Protein AF-A0A427AGZ8-F1 (afdb_monomer_lite)

Structure (mmCIF, N/CA/C/O backbone):
data_AF-A0A427AGZ8-F1
#
_entry.id   AF-A0A427AGZ8-F1
#
loop_
_atom_site.group_PDB
_atom_site.id
_atom_site.type_symbol
_atom_site.label_atom_id
_atom_site.label_alt_id
_atom_site.label_comp_id
_atom_site.label_asym_id
_atom_site.label_entity_id
_atom_site.label_seq_id
_atom_site.pdbx_PDB_ins_code
_atom_site.Cartn_x
_atom_site.Cartn_y
_atom_site.Cartn_z
_atom_site.occupancy
_atom_site.B_iso_or_equiv
_atom_site.auth_seq_id
_atom_site.auth_comp_id
_atom_site.auth_asym_id
_atom_site.auth_atom_id
_atom_site.pdbx_PDB_model_num
ATOM 1 N N . MET A 1 1 ? 54.494 34.871 -51.199 1.00 39.38 1 MET A N 1
ATOM 2 C CA . MET A 1 1 ? 54.297 33.948 -50.052 1.00 39.38 1 MET A CA 1
ATOM 3 C C . MET A 1 1 ? 52.879 34.205 -49.553 1.00 39.38 1 MET A C 1
ATOM 5 O O . MET A 1 1 ? 52.560 35.365 -49.393 1.00 39.38 1 MET A O 1
ATOM 9 N N . ALA A 1 2 ? 51.932 33.283 -49.419 1.00 45.09 2 ALA A N 1
ATOM 10 C CA . ALA A 1 2 ? 51.982 31.883 -49.032 1.00 45.09 2 ALA A CA 1
ATOM 11 C C . ALA A 1 2 ? 50.863 31.075 -49.734 1.00 45.09 2 ALA A C 1
ATOM 13 O O . ALA A 1 2 ? 50.070 31.592 -50.513 1.00 45.09 2 ALA A O 1
ATOM 14 N N . THR A 1 3 ? 50.891 29.773 -49.499 1.00 40.59 3 THR A N 1
ATOM 15 C CA . THR A 1 3 ? 50.462 28.662 -50.348 1.00 40.59 3 THR A CA 1
ATOM 16 C C . THR A 1 3 ? 48.974 28.293 -50.275 1.00 40.59 3 THR A C 1
ATOM 18 O O . THR A 1 3 ? 48.393 28.127 -49.207 1.00 40.59 3 THR A O 1
ATOM 21 N N . ARG A 1 4 ? 48.385 28.038 -51.452 1.00 41.75 4 ARG A N 1
ATOM 22 C CA . ARG A 1 4 ? 47.093 27.361 -51.656 1.00 41.75 4 ARG A CA 1
ATOM 23 C C . ARG A 1 4 ? 47.210 25.887 -51.238 1.00 41.75 4 ARG A C 1
ATOM 25 O O . ARG A 1 4 ? 47.878 25.114 -51.922 1.00 41.75 4 ARG A O 1
ATOM 32 N N . ARG A 1 5 ? 46.553 25.473 -50.149 1.00 42.72 5 ARG A N 1
ATOM 33 C CA . ARG A 1 5 ? 46.420 24.050 -49.778 1.00 42.72 5 ARG A CA 1
ATOM 34 C C . ARG A 1 5 ? 45.249 23.414 -50.543 1.00 42.72 5 ARG A C 1
ATOM 36 O O . ARG A 1 5 ? 44.101 23.796 -50.350 1.00 42.72 5 ARG A O 1
ATOM 43 N N . LYS A 1 6 ? 45.552 22.460 -51.431 1.00 40.06 6 LYS A N 1
ATOM 44 C CA . LYS A 1 6 ? 44.585 21.518 -52.028 1.00 40.06 6 LYS A CA 1
ATOM 45 C C . LYS A 1 6 ? 44.242 20.423 -51.003 1.00 40.06 6 LYS A C 1
ATOM 47 O O . LYS A 1 6 ? 45.172 19.933 -50.361 1.00 40.06 6 LYS A O 1
ATOM 52 N N . PRO A 1 7 ? 42.984 19.969 -50.888 1.00 36.62 7 PRO A N 1
ATOM 53 C CA . PRO A 1 7 ? 42.682 18.711 -50.218 1.00 36.62 7 PRO A CA 1
ATOM 54 C C . PRO A 1 7 ? 43.040 17.543 -51.151 1.00 36.62 7 PRO A C 1
ATOM 56 O O . PRO A 1 7 ? 42.540 17.451 -52.271 1.00 36.62 7 PRO A O 1
ATOM 59 N N . SER A 1 8 ? 43.953 16.680 -50.701 1.00 34.25 8 SER A N 1
ATOM 60 C CA . SER A 1 8 ? 44.271 15.410 -51.356 1.00 34.25 8 SER A CA 1
ATOM 61 C C . SER A 1 8 ? 43.300 14.348 -50.862 1.00 34.25 8 SER A C 1
ATOM 63 O O . SER A 1 8 ? 43.253 14.049 -49.671 1.00 34.25 8 SER A O 1
ATOM 65 N N . SER A 1 9 ? 42.570 13.761 -51.799 1.00 37.03 9 SER A N 1
ATOM 66 C CA . SER A 1 9 ? 41.888 12.484 -51.661 1.00 37.03 9 SER A CA 1
ATOM 67 C C . SER A 1 9 ? 42.889 11.368 -51.342 1.00 37.03 9 SER A C 1
ATOM 69 O O . SER A 1 9 ? 43.928 11.263 -51.994 1.00 37.03 9 SER A O 1
ATOM 71 N N . LYS A 1 10 ? 42.552 10.507 -50.377 1.00 32.81 10 LYS A N 1
ATOM 72 C CA . LYS A 1 10 ? 42.891 9.080 -50.417 1.00 32.81 10 LYS A CA 1
ATOM 73 C C . LYS A 1 10 ? 41.701 8.265 -49.886 1.00 32.81 10 LYS A C 1
ATOM 75 O O . LYS A 1 10 ? 41.178 8.626 -48.832 1.00 32.81 10 LYS A O 1
ATOM 80 N N . PRO A 1 11 ? 41.254 7.222 -50.608 1.00 35.66 11 PRO A N 1
ATOM 81 C CA . PRO A 1 11 ? 40.177 6.336 -50.182 1.00 35.66 11 PRO A CA 1
ATOM 82 C C . PRO A 1 11 ? 40.732 5.306 -49.197 1.00 35.66 11 PRO A C 1
ATOM 84 O O . PRO A 1 11 ? 41.764 4.699 -49.470 1.00 35.66 11 PRO A O 1
ATOM 87 N N . SER A 1 12 ? 40.052 5.104 -48.072 1.00 34.09 12 SER A N 1
ATOM 88 C CA . SER A 1 12 ? 40.286 3.939 -47.221 1.00 34.09 12 SER A CA 1
ATOM 89 C C . SER A 1 12 ? 39.112 2.993 -47.429 1.00 34.09 12 SER A C 1
ATOM 91 O O . SER A 1 12 ? 37.972 3.345 -47.127 1.00 34.09 12 SER A O 1
ATOM 93 N N . GLU A 1 13 ? 39.414 1.844 -48.027 1.00 32.34 13 GLU A N 1
ATOM 94 C CA . GLU A 1 13 ? 38.529 0.700 -48.227 1.00 32.34 13 GLU A CA 1
ATOM 95 C C . GLU A 1 13 ? 37.712 0.379 -46.972 1.00 32.34 13 GLU A C 1
ATOM 97 O O . GLU A 1 13 ? 38.258 0.185 -45.886 1.00 32.34 13 GLU A O 1
ATOM 102 N N . ILE A 1 14 ? 36.398 0.286 -47.156 1.00 40.50 14 ILE A N 1
ATOM 103 C CA . ILE A 1 14 ? 35.475 -0.381 -46.242 1.00 40.50 14 ILE A CA 1
ATOM 104 C C . ILE A 1 14 ? 35.189 -1.742 -46.891 1.00 40.50 14 ILE A C 1
ATOM 106 O O . ILE A 1 14 ? 34.595 -1.760 -47.971 1.00 40.50 14 ILE A O 1
ATOM 110 N N . PRO A 1 15 ? 35.616 -2.875 -46.306 1.00 36.81 15 PRO A N 1
ATOM 111 C CA . PRO A 1 15 ? 35.195 -4.187 -46.781 1.00 36.81 15 PRO A CA 1
ATOM 112 C C . PRO A 1 15 ? 33.685 -4.409 -46.563 1.00 36.81 15 PRO A C 1
ATOM 114 O O . PRO A 1 15 ? 33.128 -3.901 -45.585 1.00 36.81 15 PRO A O 1
ATOM 117 N N . PRO A 1 16 ? 33.015 -5.137 -47.472 1.00 39.47 16 PRO A N 1
ATOM 118 C CA . PRO A 1 16 ? 31.563 -5.178 -47.579 1.00 39.47 16 PRO A CA 1
ATOM 119 C C . PRO A 1 16 ? 30.915 -6.127 -46.562 1.00 39.47 16 PRO A C 1
ATOM 121 O O . PRO A 1 16 ? 31.479 -7.146 -46.182 1.00 39.47 16 PRO A O 1
ATOM 124 N N . GLU A 1 17 ? 29.700 -5.754 -46.164 1.00 38.81 17 GLU A N 1
ATOM 125 C CA . GLU A 1 17 ? 28.534 -6.628 -46.004 1.00 38.81 17 GLU A CA 1
ATOM 126 C C . GLU A 1 17 ? 28.766 -8.051 -45.454 1.00 38.81 17 GLU A C 1
ATOM 128 O O . GLU A 1 17 ? 29.052 -8.993 -46.186 1.00 38.81 17 GLU A O 1
ATOM 133 N N . VAL A 1 18 ? 28.449 -8.236 -44.169 1.00 34.00 18 VAL A N 1
ATOM 134 C CA . VAL A 1 18 ? 27.805 -9.473 -43.713 1.00 34.00 18 VAL A CA 1
ATOM 135 C C . VAL A 1 18 ? 26.468 -9.084 -43.097 1.00 34.00 18 VAL A C 1
ATOM 137 O O . VAL A 1 18 ? 26.340 -8.798 -41.907 1.00 34.00 18 VAL A O 1
ATOM 140 N N . ARG A 1 19 ? 25.452 -9.030 -43.961 1.00 45.78 19 ARG A N 1
ATOM 141 C CA . ARG A 1 19 ? 24.053 -9.163 -43.571 1.00 45.78 19 ARG A CA 1
ATOM 142 C C . ARG A 1 19 ? 23.867 -10.595 -43.063 1.00 45.78 19 ARG A C 1
ATOM 144 O O . ARG A 1 19 ? 23.616 -11.500 -43.848 1.00 45.78 19 ARG A O 1
ATOM 151 N N . SER A 1 20 ? 24.002 -10.797 -41.757 1.00 33.81 20 SER A N 1
ATOM 152 C CA . SER A 1 20 ? 23.481 -11.994 -41.094 1.00 33.81 20 SER A CA 1
ATOM 153 C C . SER A 1 20 ? 22.061 -11.701 -40.620 1.00 33.81 20 SER A C 1
ATOM 155 O O . SER A 1 20 ? 21.843 -11.143 -39.547 1.00 33.81 20 SER A O 1
ATOM 157 N N . GLU A 1 21 ? 21.084 -12.061 -41.452 1.00 49.09 21 GLU A N 1
ATOM 158 C CA . GLU A 1 21 ? 19.788 -12.511 -40.948 1.00 49.09 21 GLU A CA 1
ATOM 159 C C . GLU A 1 21 ? 20.028 -13.856 -40.254 1.00 49.09 21 GLU A C 1
ATOM 161 O O . GLU A 1 21 ? 20.179 -14.869 -40.922 1.00 49.09 21 GLU A O 1
ATOM 166 N N . GLU A 1 22 ? 20.094 -13.878 -38.922 1.00 33.41 22 GLU A N 1
ATOM 167 C CA . GLU A 1 22 ? 20.026 -15.130 -38.165 1.00 33.41 22 GLU A CA 1
ATOM 168 C C . GLU A 1 22 ? 19.315 -14.886 -36.824 1.00 33.41 22 GLU A C 1
ATOM 170 O O . GLU A 1 22 ? 19.782 -14.150 -35.957 1.00 33.41 22 GLU A O 1
ATOM 175 N N . ALA A 1 23 ? 18.140 -15.509 -36.724 1.00 33.25 23 ALA A N 1
ATOM 176 C CA . ALA A 1 23 ? 17.435 -15.957 -35.528 1.00 33.25 23 ALA A CA 1
ATOM 177 C C . ALA A 1 23 ? 17.270 -14.987 -34.337 1.00 33.25 23 ALA A C 1
ATOM 179 O O . ALA A 1 23 ? 18.129 -14.827 -33.474 1.00 33.25 23 ALA A O 1
ATOM 180 N N . LYS A 1 24 ? 16.034 -14.496 -34.186 1.00 42.53 24 LYS A N 1
ATOM 181 C CA . LYS A 1 24 ? 15.444 -14.094 -32.899 1.00 42.53 24 LYS A CA 1
ATOM 182 C C . LYS A 1 24 ? 15.682 -15.196 -31.848 1.00 42.53 24 LYS A C 1
ATOM 184 O O . LYS A 1 24 ? 15.101 -16.273 -32.003 1.00 42.53 24 LYS A O 1
ATOM 189 N N . PRO A 1 25 ? 16.430 -14.954 -30.755 1.00 41.56 25 PRO A N 1
ATOM 190 C CA . PRO A 1 25 ? 16.416 -15.868 -29.629 1.00 41.56 25 PRO A CA 1
ATOM 191 C C . PRO A 1 25 ? 15.075 -15.725 -28.888 1.00 41.56 25 PRO A C 1
ATOM 193 O O . PRO A 1 25 ? 14.525 -14.619 -28.797 1.00 41.56 25 PRO A O 1
ATOM 196 N N . PRO A 1 26 ? 14.516 -16.832 -28.377 1.00 41.22 26 PRO A N 1
ATOM 197 C CA . PRO A 1 26 ? 13.289 -16.824 -27.599 1.00 41.22 26 PRO A CA 1
ATOM 198 C C . PRO A 1 26 ? 13.524 -16.071 -26.287 1.00 41.22 26 PRO A C 1
ATOM 200 O O . PRO A 1 26 ? 14.628 -16.097 -25.755 1.00 41.22 26 PRO A O 1
ATOM 203 N N . HIS A 1 27 ? 12.476 -15.397 -25.804 1.00 49.84 27 HIS A N 1
ATOM 204 C CA . HIS A 1 27 ? 12.296 -14.906 -24.433 1.00 49.84 27 HIS A CA 1
ATOM 205 C C . HIS A 1 27 ? 13.409 -15.322 -23.451 1.00 49.84 27 HIS A C 1
ATOM 207 O O . HIS A 1 27 ? 13.338 -16.395 -22.864 1.00 49.84 27 HIS A O 1
ATOM 213 N N . GLN A 1 28 ? 14.418 -14.470 -23.261 1.00 38.44 28 GLN A N 1
ATOM 214 C CA . GLN A 1 28 ? 15.383 -14.635 -22.178 1.00 38.44 28 GLN A CA 1
ATOM 215 C C . GLN A 1 28 ? 14.931 -13.773 -21.007 1.00 38.44 28 GLN A C 1
ATOM 217 O O . GLN A 1 28 ? 15.038 -12.547 -21.030 1.00 38.44 28 GLN A O 1
ATOM 222 N N . ASP A 1 29 ? 14.310 -14.471 -20.059 1.00 44.09 29 ASP A N 1
ATOM 223 C CA . ASP A 1 29 ? 14.260 -14.219 -18.625 1.00 44.09 29 ASP A CA 1
ATOM 224 C C . ASP A 1 29 ? 14.418 -12.755 -18.221 1.00 44.09 29 ASP A C 1
ATOM 226 O O . ASP A 1 29 ? 15.517 -12.209 -18.075 1.00 44.09 29 ASP A O 1
ATOM 230 N N . ALA A 1 30 ? 13.262 -12.128 -17.984 1.00 46.66 30 ALA A N 1
ATOM 231 C CA . ALA A 1 30 ? 13.191 -10.913 -17.194 1.00 46.66 30 ALA A CA 1
ATOM 232 C C . ALA A 1 30 ? 14.081 -11.089 -15.949 1.00 46.66 30 ALA A C 1
ATOM 234 O O . ALA A 1 30 ? 14.020 -12.154 -15.328 1.00 46.66 30 ALA A O 1
ATOM 235 N N . PRO A 1 31 ? 14.898 -10.087 -15.568 1.00 43.47 31 PRO A N 1
ATOM 236 C CA . PRO A 1 31 ? 15.697 -10.164 -14.357 1.00 43.47 31 PRO A CA 1
ATOM 237 C C . PRO A 1 31 ? 14.768 -10.548 -13.208 1.00 43.47 31 PRO A C 1
ATOM 239 O O . PRO A 1 31 ? 13.879 -9.773 -12.850 1.00 43.47 31 PRO A O 1
ATOM 242 N N . SER A 1 32 ? 14.925 -11.767 -12.686 1.00 49.00 32 SER A N 1
ATOM 243 C CA . SER A 1 32 ? 14.140 -12.229 -11.552 1.00 49.00 32 SER A CA 1
ATOM 244 C C . SER A 1 32 ? 14.537 -11.352 -10.379 1.00 49.00 32 SER A C 1
ATOM 246 O O . SER A 1 32 ? 15.584 -11.554 -9.763 1.00 49.00 32 SER A O 1
ATOM 248 N N . LEU A 1 33 ? 13.720 -10.339 -10.097 1.00 55.34 33 LEU A N 1
ATOM 249 C CA . LEU A 1 33 ? 13.784 -9.613 -8.840 1.00 55.34 33 LEU A CA 1
ATOM 250 C C . LEU A 1 33 ? 13.805 -10.664 -7.732 1.00 55.34 33 LEU A C 1
ATOM 252 O O . LEU A 1 33 ? 13.026 -11.621 -7.780 1.00 55.34 33 LEU A O 1
ATOM 256 N N . ALA A 1 34 ? 14.734 -10.523 -6.783 1.00 63.25 34 ALA A N 1
ATOM 257 C CA . ALA A 1 34 ? 14.796 -11.439 -5.656 1.00 63.25 34 ALA A CA 1
ATOM 258 C C . ALA A 1 34 ? 13.389 -11.509 -5.045 1.00 63.25 34 ALA A C 1
ATOM 260 O O . ALA A 1 34 ? 12.809 -10.450 -4.770 1.00 63.25 34 ALA A O 1
ATOM 261 N N . PRO A 1 35 ? 12.807 -12.714 -4.906 1.00 68.38 35 PRO A N 1
ATOM 262 C CA . PRO A 1 35 ? 11.438 -12.841 -4.452 1.00 68.38 35 PRO A CA 1
ATOM 263 C C . PRO A 1 35 ? 11.316 -12.117 -3.109 1.00 68.38 35 PRO A C 1
ATOM 265 O O . PRO A 1 35 ? 12.158 -12.319 -2.223 1.00 68.38 35 PRO A O 1
ATOM 268 N N . PRO A 1 36 ? 10.330 -11.218 -2.955 1.00 75.19 36 PRO A N 1
ATOM 269 C CA . PRO A 1 36 ? 10.168 -10.485 -1.714 1.00 75.19 36 PRO A CA 1
ATOM 270 C C . PRO A 1 36 ? 10.031 -11.490 -0.569 1.00 75.19 36 PRO A C 1
ATOM 272 O O . PRO A 1 36 ? 9.343 -12.504 -0.705 1.00 75.19 36 PRO A O 1
ATOM 275 N N . LYS A 1 37 ? 10.682 -11.219 0.570 1.00 84.25 37 LYS A N 1
ATOM 276 C CA . LYS A 1 37 ? 10.628 -12.063 1.780 1.00 84.25 37 LYS A CA 1
ATOM 277 C C . LYS A 1 37 ? 9.259 -11.953 2.471 1.00 84.25 37 LYS A C 1
ATOM 279 O O . LYS A 1 37 ? 9.176 -11.670 3.662 1.00 84.25 37 LYS A O 1
ATOM 284 N N . LEU A 1 38 ? 8.173 -12.157 1.723 1.00 83.81 38 LEU A N 1
ATOM 285 C CA . LEU A 1 38 ? 6.788 -12.035 2.180 1.00 83.81 38 LEU A CA 1
ATOM 286 C C . LEU A 1 38 ? 6.510 -12.957 3.366 1.00 83.81 38 LEU A C 1
ATOM 288 O O . LEU A 1 38 ? 5.825 -12.550 4.296 1.00 83.81 38 LEU A O 1
ATOM 292 N N . GLY A 1 39 ? 7.126 -14.144 3.380 1.00 86.00 39 GLY A N 1
ATOM 293 C CA . GLY A 1 39 ? 7.027 -15.091 4.491 1.00 86.00 39 GLY A CA 1
ATOM 294 C C . GLY A 1 39 ? 7.547 -14.560 5.831 1.00 86.00 39 GLY A C 1
ATOM 295 O O . GLY A 1 39 ? 7.121 -15.058 6.860 1.00 86.00 39 GLY A O 1
ATOM 296 N N . LEU A 1 40 ? 8.414 -13.540 5.841 1.00 89.38 40 LEU A N 1
ATOM 297 C CA . LEU A 1 40 ? 8.850 -12.853 7.064 1.00 89.38 40 LEU A CA 1
ATOM 298 C C . LEU A 1 40 ? 8.100 -11.532 7.268 1.00 89.38 40 LEU A C 1
ATOM 300 O O . LEU A 1 40 ? 7.697 -11.208 8.380 1.00 89.38 40 LEU A O 1
ATOM 304 N N . ILE A 1 41 ? 7.896 -10.770 6.192 1.00 89.75 41 ILE A N 1
ATOM 305 C CA . ILE A 1 41 ? 7.285 -9.437 6.263 1.00 89.75 41 ILE A CA 1
ATOM 306 C C . ILE A 1 41 ? 5.828 -9.529 6.725 1.00 89.75 41 ILE A C 1
ATOM 308 O O . ILE A 1 41 ? 5.421 -8.758 7.587 1.00 89.75 41 ILE A O 1
ATOM 312 N N . ILE A 1 42 ? 5.054 -10.477 6.188 1.00 91.25 42 ILE A N 1
ATOM 313 C CA . ILE A 1 42 ? 3.636 -10.644 6.525 1.00 91.25 42 ILE A CA 1
AT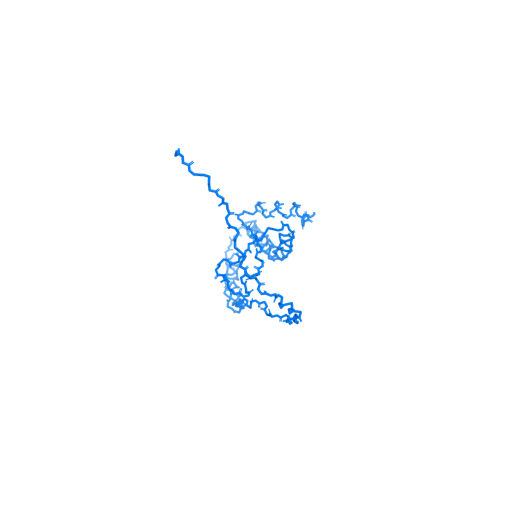OM 314 C C . ILE A 1 42 ? 3.438 -10.980 8.008 1.00 91.25 42 ILE A C 1
ATOM 316 O O . ILE A 1 42 ? 2.673 -10.260 8.645 1.00 91.25 42 ILE A O 1
ATOM 320 N N . PRO A 1 43 ? 4.090 -12.002 8.602 1.00 94.00 43 PRO A N 1
ATOM 321 C CA . PRO A 1 43 ? 3.867 -12.311 10.012 1.00 94.00 43 PRO A CA 1
ATOM 322 C C . PRO A 1 43 ? 4.381 -11.213 10.942 1.00 94.00 43 PRO A C 1
ATOM 324 O O . PRO A 1 43 ? 3.722 -10.924 11.934 1.00 94.00 43 PRO A O 1
ATOM 327 N N . VAL A 1 44 ? 5.506 -10.560 10.623 1.00 94.56 44 VAL A N 1
ATOM 328 C CA . VAL A 1 44 ? 6.010 -9.439 11.431 1.00 94.56 44 VAL A CA 1
ATOM 329 C C . VAL A 1 44 ? 5.034 -8.263 11.377 1.00 94.56 44 VAL A C 1
ATOM 331 O O . VAL A 1 44 ? 4.631 -7.759 12.422 1.00 94.56 44 VAL A O 1
ATOM 334 N N . ALA A 1 45 ? 4.592 -7.861 10.182 1.00 92.19 45 ALA A N 1
ATOM 335 C CA . ALA A 1 45 ? 3.592 -6.810 10.028 1.00 92.19 45 ALA A CA 1
ATOM 336 C C . ALA A 1 45 ? 2.285 -7.176 10.746 1.00 92.19 45 ALA A C 1
ATOM 338 O O . ALA A 1 45 ? 1.750 -6.361 11.492 1.00 92.19 45 ALA A O 1
ATOM 339 N N . ALA A 1 46 ? 1.803 -8.411 10.582 1.00 93.12 46 ALA A N 1
ATOM 340 C CA . ALA A 1 46 ? 0.611 -8.903 11.260 1.00 93.12 46 ALA A CA 1
ATOM 341 C C . ALA A 1 46 ? 0.767 -8.838 12.783 1.00 93.12 46 ALA A C 1
ATOM 343 O O . ALA A 1 46 ? -0.130 -8.332 13.444 1.00 93.12 46 ALA A O 1
ATOM 344 N N . ALA A 1 47 ? 1.901 -9.260 13.347 1.00 95.00 47 ALA A N 1
ATOM 345 C CA . ALA A 1 47 ? 2.148 -9.178 14.785 1.00 95.00 47 ALA A CA 1
ATOM 346 C C . ALA A 1 47 ? 2.051 -7.732 15.302 1.00 95.00 47 ALA A C 1
ATOM 348 O O . ALA A 1 47 ? 1.396 -7.486 16.315 1.00 95.00 47 ALA A O 1
ATOM 349 N N . PHE A 1 48 ? 2.628 -6.765 14.580 1.00 94.44 48 PHE A N 1
ATOM 350 C CA . PHE A 1 48 ? 2.523 -5.348 14.935 1.00 94.44 48 PHE A CA 1
ATOM 351 C C . PHE A 1 48 ? 1.094 -4.810 14.808 1.00 94.44 48 PHE A C 1
ATOM 353 O O . PHE A 1 48 ? 0.602 -4.177 15.742 1.00 94.44 48 PHE A O 1
ATOM 360 N N . PHE A 1 49 ? 0.409 -5.075 13.692 1.00 92.69 49 PHE A N 1
ATOM 361 C CA . PHE A 1 49 ? -0.949 -4.576 13.468 1.00 92.69 49 PHE A CA 1
ATOM 362 C C . PHE A 1 49 ? -1.967 -5.217 14.413 1.00 92.69 49 PHE A C 1
ATOM 364 O O . PHE A 1 49 ? -2.784 -4.504 14.989 1.00 92.69 49 PHE A O 1
ATOM 371 N N . LEU A 1 50 ? -1.910 -6.535 14.618 1.00 93.88 50 LEU A N 1
ATOM 372 C CA . LEU A 1 50 ? -2.797 -7.229 15.553 1.00 93.88 50 LEU A CA 1
ATOM 373 C C . LEU A 1 50 ? -2.565 -6.742 16.979 1.00 93.88 50 LEU A C 1
ATOM 375 O O . LEU A 1 50 ? -3.538 -6.485 17.679 1.00 93.88 50 LEU A O 1
ATOM 379 N N . SER A 1 51 ? -1.304 -6.571 17.392 1.00 94.31 51 SER A N 1
ATOM 380 C CA . SER A 1 51 ? -0.989 -6.007 18.705 1.00 94.31 51 SER A CA 1
ATOM 381 C C . SER A 1 51 ? -1.572 -4.597 18.837 1.00 94.31 51 SER A C 1
ATOM 383 O O . SER A 1 51 ? -2.363 -4.342 19.739 1.00 94.31 51 SER A O 1
ATOM 385 N N . PHE A 1 52 ? -1.307 -3.705 17.878 1.00 92.19 52 PHE A N 1
ATOM 386 C CA . PHE A 1 52 ? -1.856 -2.347 17.875 1.00 92.19 52 PHE A CA 1
ATOM 387 C C . PHE A 1 52 ? -3.388 -2.325 17.993 1.00 92.19 52 PHE A C 1
ATOM 389 O O . PHE A 1 52 ? -3.936 -1.661 18.875 1.00 92.19 52 PHE A O 1
ATOM 396 N N . PHE A 1 53 ? -4.090 -3.084 17.149 1.00 91.94 53 PHE A N 1
ATOM 397 C CA . PHE A 1 53 ? -5.548 -3.126 17.179 1.00 91.94 53 PHE A CA 1
ATOM 398 C C . PHE A 1 53 ? -6.086 -3.780 18.455 1.00 91.94 53 PHE A C 1
ATOM 400 O O . PHE A 1 53 ? -7.070 -3.298 19.009 1.00 91.94 53 PHE A O 1
ATOM 407 N N . TYR A 1 54 ? -5.426 -4.808 18.987 1.00 93.75 54 TYR A N 1
ATOM 408 C CA . TYR A 1 54 ? -5.807 -5.401 20.267 1.00 93.75 54 TYR A CA 1
ATOM 409 C C . TYR A 1 54 ? -5.755 -4.370 21.403 1.00 93.75 54 TYR A C 1
ATOM 411 O O . TYR A 1 54 ? -6.724 -4.223 22.148 1.00 93.75 54 TYR A O 1
ATOM 419 N N . LEU A 1 55 ? -4.675 -3.587 21.491 1.00 92.94 55 LEU A N 1
ATOM 420 C CA . LEU A 1 55 ? -4.550 -2.549 22.515 1.00 92.94 55 LEU A CA 1
ATOM 421 C C . LEU A 1 55 ? -5.642 -1.473 22.364 1.00 92.94 55 LEU A C 1
ATOM 423 O O . LEU A 1 55 ? -6.274 -1.104 23.352 1.00 92.94 55 LEU A O 1
ATOM 427 N N . VAL A 1 56 ? -5.896 -1.000 21.140 1.00 90.19 56 VAL A N 1
ATOM 428 C CA . VAL A 1 56 ? -6.859 0.083 20.851 1.00 90.19 56 VAL A CA 1
ATOM 429 C C . VAL A 1 56 ? -8.318 -0.332 21.084 1.00 90.19 56 VAL A C 1
ATOM 431 O O . VAL A 1 56 ? -9.132 0.471 21.552 1.00 90.19 56 VAL A O 1
ATOM 434 N N . PHE A 1 57 ? -8.673 -1.571 20.737 1.00 88.00 57 PHE A N 1
ATOM 435 C CA . PHE A 1 57 ? -10.062 -2.032 20.756 1.00 88.00 57 PHE A CA 1
ATOM 436 C C . PHE A 1 57 ? -10.445 -2.807 22.020 1.00 88.00 57 PHE A C 1
ATOM 438 O O . PHE A 1 57 ? -11.613 -2.754 22.406 1.00 88.00 57 PHE A O 1
ATOM 445 N N . VAL A 1 58 ? -9.496 -3.497 22.662 1.00 89.81 58 VAL A N 1
ATOM 446 C CA . VAL A 1 58 ? -9.770 -4.404 23.791 1.00 89.81 58 VAL A CA 1
ATOM 447 C C . VAL A 1 58 ? -9.217 -3.859 25.104 1.00 89.81 58 VAL A C 1
ATOM 449 O O . VAL A 1 58 ? -9.955 -3.773 26.081 1.00 89.81 58 VAL A O 1
ATOM 452 N N . THR A 1 59 ? -7.936 -3.486 25.141 1.00 92.88 59 THR A N 1
ATOM 453 C CA . THR A 1 59 ? -7.266 -3.136 26.406 1.00 92.88 59 THR A CA 1
ATOM 454 C C . THR A 1 59 ? -7.602 -1.725 26.878 1.00 92.88 59 THR A C 1
ATOM 456 O O . THR A 1 59 ? -7.880 -1.518 28.058 1.00 92.88 59 THR A O 1
ATOM 459 N N . TYR A 1 60 ? -7.564 -0.741 25.976 1.00 90.56 60 TYR A N 1
ATOM 460 C CA . TYR A 1 60 ? -7.775 0.657 26.338 1.00 90.56 60 TYR A CA 1
ATOM 461 C C . TYR A 1 60 ? -9.223 1.102 26.122 1.00 90.56 60 TYR A C 1
ATOM 463 O O . TYR A 1 60 ? -9.813 0.929 25.051 1.00 90.56 60 TYR A O 1
ATOM 471 N N . GLN A 1 61 ? -9.768 1.758 27.148 1.00 87.31 61 GLN A N 1
ATOM 472 C CA . GLN A 1 61 ? -11.057 2.450 27.114 1.00 87.31 61 GLN A CA 1
ATOM 473 C C . GLN A 1 61 ? -10.900 3.797 26.396 1.00 87.31 61 GLN A C 1
ATOM 475 O O . GLN A 1 61 ? -10.854 4.858 27.013 1.00 87.31 61 GLN A O 1
ATOM 480 N N . ILE A 1 62 ? -10.728 3.732 25.078 1.00 89.25 62 ILE A N 1
ATOM 481 C CA . ILE A 1 62 ? -10.654 4.899 24.195 1.00 89.25 62 ILE A CA 1
ATOM 482 C C . ILE A 1 62 ? -12.078 5.327 23.835 1.00 89.25 62 ILE A C 1
ATOM 484 O O . ILE A 1 62 ? -12.944 4.478 23.613 1.00 89.25 62 ILE A O 1
ATOM 488 N N . GLU A 1 63 ? -12.305 6.636 23.741 1.00 93.62 63 GLU A N 1
ATOM 489 C CA . GLU A 1 63 ? -13.576 7.207 23.296 1.00 93.62 63 GLU A CA 1
ATOM 490 C C . GLU A 1 63 ? -14.020 6.591 21.951 1.00 93.62 63 GLU A C 1
ATOM 492 O O . GLU A 1 63 ? -13.199 6.455 21.033 1.00 93.62 63 GLU A O 1
ATOM 497 N N . PRO A 1 64 ? -15.298 6.187 21.806 1.00 89.06 64 PRO A N 1
ATOM 498 C CA . PRO A 1 64 ? -15.761 5.454 20.628 1.00 89.06 64 PRO A CA 1
ATOM 499 C C . PRO A 1 64 ? -15.569 6.235 19.322 1.00 89.06 64 PRO A C 1
ATOM 501 O O . PRO A 1 64 ? -15.239 5.633 18.297 1.00 89.06 64 PRO A O 1
ATOM 504 N N . ASP A 1 65 ? -15.692 7.563 19.357 1.00 91.94 65 ASP A N 1
ATOM 505 C CA . ASP A 1 65 ? -15.483 8.419 18.187 1.00 91.94 65 ASP A CA 1
ATOM 506 C C . ASP A 1 65 ? -14.012 8.460 17.755 1.00 91.94 65 ASP A C 1
ATOM 508 O O . ASP A 1 65 ? -13.702 8.347 16.564 1.00 91.94 65 ASP A O 1
ATOM 512 N N . LEU A 1 66 ? -13.087 8.518 18.717 1.00 91.69 66 LEU A N 1
ATOM 513 C CA . LEU A 1 66 ? -11.650 8.463 18.450 1.00 91.69 66 LEU A CA 1
ATOM 514 C C . LEU A 1 66 ? -11.226 7.083 17.929 1.00 91.69 66 LEU A C 1
ATOM 516 O O . LEU A 1 66 ? -10.453 6.962 16.981 1.00 91.69 66 LEU A O 1
ATOM 520 N N . ARG A 1 67 ? -11.782 6.013 18.493 1.00 91.00 67 ARG A N 1
ATOM 521 C CA . ARG A 1 67 ? -11.565 4.650 17.998 1.00 91.00 67 ARG A CA 1
ATOM 522 C C . ARG A 1 67 ? -12.049 4.492 16.552 1.00 91.00 67 ARG A C 1
ATOM 524 O O . ARG A 1 67 ? -11.368 3.871 15.733 1.00 91.00 67 ARG A O 1
ATOM 531 N N . ARG A 1 68 ? -13.204 5.075 16.217 1.00 90.75 68 ARG A N 1
ATOM 532 C CA . ARG A 1 68 ? -13.752 5.066 14.856 1.00 90.75 68 ARG A CA 1
ATOM 533 C C . ARG A 1 68 ? -12.867 5.846 13.883 1.00 90.75 68 ARG A C 1
ATOM 535 O O . ARG A 1 68 ? -12.634 5.359 12.778 1.00 90.75 68 ARG A O 1
ATOM 542 N N . SER A 1 69 ? -12.344 7.010 14.269 1.00 94.75 69 SER A N 1
ATOM 543 C CA . SER A 1 69 ? -11.460 7.800 13.400 1.00 94.75 69 SER A CA 1
ATOM 544 C C . SER A 1 69 ? -10.124 7.096 13.132 1.00 94.75 69 SER A C 1
ATOM 546 O O . SER A 1 69 ? -9.678 7.065 11.984 1.00 94.75 69 SER A O 1
ATOM 548 N N . ILE A 1 70 ? -9.540 6.429 14.137 1.00 93.06 70 ILE A N 1
ATOM 549 C CA . ILE A 1 70 ? -8.354 5.571 13.968 1.00 93.06 70 ILE A CA 1
ATOM 550 C C . ILE A 1 70 ? -8.644 4.442 12.969 1.00 93.06 70 ILE A C 1
ATOM 552 O O . ILE A 1 70 ? -7.852 4.210 12.054 1.00 93.06 70 ILE A O 1
ATOM 556 N N . ALA A 1 71 ? -9.790 3.767 13.105 1.00 91.88 71 ALA A N 1
ATOM 557 C CA . ALA A 1 71 ? -10.185 2.681 12.210 1.00 91.88 71 ALA A CA 1
ATOM 558 C C . ALA A 1 71 ? -10.357 3.154 10.758 1.00 91.88 71 ALA A C 1
ATOM 560 O O . ALA A 1 71 ? -9.850 2.518 9.835 1.00 91.88 71 ALA A O 1
ATOM 561 N N . ILE A 1 72 ? -11.039 4.286 10.556 1.00 93.56 72 ILE A N 1
ATOM 562 C CA . ILE A 1 72 ? -11.256 4.871 9.227 1.00 93.56 72 ILE A CA 1
ATOM 563 C C . ILE A 1 72 ? -9.922 5.281 8.603 1.00 93.56 72 ILE A C 1
ATOM 565 O O . ILE A 1 72 ? -9.679 4.963 7.442 1.00 93.56 72 ILE A O 1
ATOM 569 N N . ASN A 1 73 ? -9.035 5.934 9.357 1.00 94.50 73 ASN A N 1
ATOM 570 C CA . ASN A 1 73 ? -7.721 6.329 8.853 1.00 94.50 73 ASN A CA 1
ATOM 571 C C . ASN A 1 73 ? -6.888 5.107 8.426 1.00 94.50 73 ASN A C 1
ATOM 573 O O . ASN A 1 73 ? -6.335 5.079 7.324 1.00 94.50 73 ASN A O 1
ATOM 577 N N . ALA A 1 74 ? -6.858 4.062 9.257 1.00 92.06 74 ALA A N 1
ATOM 578 C CA . ALA A 1 74 ? -6.167 2.821 8.925 1.00 92.06 74 ALA A CA 1
ATOM 579 C C . ALA A 1 74 ? -6.746 2.162 7.659 1.00 92.06 74 ALA A C 1
ATOM 581 O O . ALA A 1 74 ? -5.990 1.770 6.769 1.00 92.06 74 ALA A O 1
ATOM 582 N N . ALA A 1 75 ? -8.077 2.093 7.543 1.00 92.56 75 ALA A N 1
ATOM 583 C CA . ALA A 1 75 ? -8.755 1.527 6.378 1.00 92.56 75 ALA A CA 1
ATOM 584 C C . ALA A 1 75 ? -8.482 2.331 5.096 1.00 92.56 75 ALA A C 1
ATOM 586 O O . ALA A 1 75 ? -8.141 1.748 4.067 1.00 92.56 75 ALA A O 1
ATOM 587 N N . MET A 1 76 ? -8.568 3.662 5.164 1.00 92.75 76 MET A N 1
ATOM 588 C CA . MET A 1 76 ? -8.279 4.560 4.042 1.00 92.75 76 MET A CA 1
ATOM 589 C C . MET A 1 76 ? -6.821 4.442 3.591 1.00 92.75 76 MET A C 1
ATOM 591 O O . MET A 1 76 ? -6.556 4.303 2.398 1.00 92.75 76 MET A O 1
ATOM 595 N N . SER A 1 77 ? -5.878 4.429 4.536 1.00 90.50 77 SER A N 1
ATOM 596 C CA . SER A 1 77 ? -4.446 4.284 4.249 1.00 90.50 77 SER A CA 1
ATOM 597 C C . SER A 1 77 ? -4.129 2.938 3.594 1.00 90.50 77 SER A C 1
ATOM 599 O O . SER A 1 77 ? -3.395 2.882 2.607 1.00 90.50 77 SER A O 1
ATOM 601 N N . PHE A 1 78 ? -4.720 1.848 4.092 1.00 90.81 78 PHE A N 1
ATOM 602 C CA . PHE A 1 78 ? -4.556 0.526 3.492 1.00 90.81 78 PHE A CA 1
ATOM 603 C C . PHE A 1 78 ? -5.187 0.446 2.094 1.00 90.81 78 PHE A C 1
ATOM 605 O O . PHE A 1 78 ? -4.567 -0.071 1.165 1.00 90.81 78 PHE A O 1
ATOM 612 N N . GLY A 1 79 ? -6.385 1.011 1.915 1.00 92.06 79 GLY A N 1
ATOM 613 C CA . GLY A 1 79 ? -7.045 1.100 0.613 1.00 92.06 79 GLY A CA 1
ATOM 614 C C . GLY A 1 79 ? -6.207 1.869 -0.410 1.00 92.06 79 GLY A C 1
ATOM 615 O O . GLY A 1 79 ? -5.980 1.377 -1.516 1.00 92.06 79 GLY A O 1
ATOM 616 N N . ALA A 1 80 ? -5.670 3.028 -0.020 1.00 87.31 80 ALA A N 1
ATOM 617 C CA . ALA A 1 80 ? -4.782 3.830 -0.857 1.00 87.31 80 ALA A CA 1
ATOM 618 C C . ALA A 1 80 ? -3.485 3.085 -1.212 1.00 87.31 80 ALA A C 1
ATOM 620 O O . ALA A 1 80 ? -3.046 3.136 -2.359 1.00 87.31 80 ALA A O 1
ATOM 621 N N . PHE A 1 81 ? -2.900 2.341 -0.268 1.00 86.44 81 PHE A N 1
ATOM 622 C CA . PHE A 1 81 ? -1.730 1.501 -0.525 1.00 86.44 81 PHE A CA 1
ATOM 623 C C . PHE A 1 81 ? -2.016 0.417 -1.574 1.00 86.44 81 PHE A C 1
ATOM 625 O O . PHE A 1 81 ? -1.268 0.277 -2.544 1.00 86.44 81 PHE A O 1
ATOM 632 N N . VAL A 1 82 ? -3.116 -0.328 -1.420 1.00 88.56 82 VAL A N 1
ATOM 633 C CA . VAL A 1 82 ? -3.508 -1.376 -2.377 1.00 88.56 82 VAL A CA 1
ATOM 634 C C . VAL A 1 82 ? -3.768 -0.779 -3.758 1.00 88.56 82 VAL A C 1
ATOM 636 O O . VAL A 1 82 ? -3.292 -1.323 -4.760 1.00 88.56 82 VAL A O 1
ATOM 639 N N . LEU A 1 83 ? -4.480 0.349 -3.816 1.00 88.44 83 LEU A N 1
ATOM 640 C CA . LEU A 1 83 ? -4.728 1.069 -5.058 1.00 88.44 83 LEU A CA 1
ATOM 641 C C . LEU A 1 83 ? -3.408 1.485 -5.712 1.00 88.44 83 LEU A C 1
ATOM 643 O O . LEU A 1 83 ? -3.179 1.148 -6.869 1.00 88.44 83 LEU A O 1
ATOM 647 N N . ALA A 1 84 ? -2.502 2.126 -4.974 1.00 84.56 84 ALA A N 1
ATOM 648 C CA . ALA A 1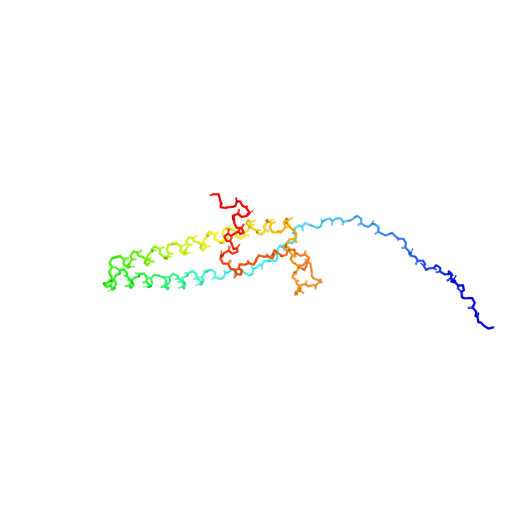 84 ? -1.205 2.551 -5.492 1.00 84.56 84 ALA A CA 1
ATOM 649 C C . ALA A 1 84 ? -0.419 1.379 -6.100 1.00 84.56 84 ALA A C 1
ATOM 651 O O . ALA A 1 84 ? 0.019 1.462 -7.247 1.00 84.56 84 ALA A O 1
ATOM 652 N N . VAL A 1 85 ? -0.316 0.247 -5.393 1.00 84.44 85 VAL A N 1
ATOM 653 C CA . VAL A 1 8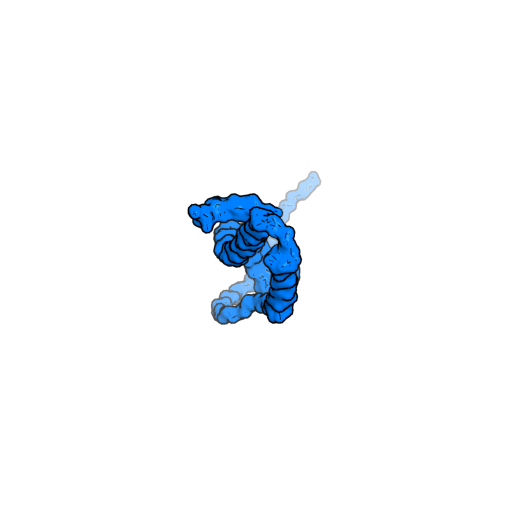5 ? 0.379 -0.952 -5.895 1.00 84.44 85 VAL A CA 1
ATOM 654 C C . VAL A 1 85 ? -0.251 -1.478 -7.190 1.00 84.44 85 VAL A C 1
ATOM 656 O O . VAL A 1 85 ? 0.468 -1.874 -8.109 1.00 84.44 85 VAL A O 1
ATOM 659 N N . ARG A 1 86 ? -1.585 -1.456 -7.304 1.00 84.19 86 ARG A N 1
ATOM 660 C CA . ARG A 1 86 ? -2.303 -1.861 -8.526 1.00 84.19 86 ARG A CA 1
ATOM 661 C C . ARG A 1 86 ? -2.150 -0.864 -9.674 1.00 84.19 86 ARG A C 1
ATOM 663 O O . ARG A 1 86 ? -2.191 -1.277 -10.831 1.00 84.19 86 ARG A O 1
ATOM 670 N N . MET A 1 87 ? -1.934 0.411 -9.367 1.00 81.44 87 MET A N 1
ATOM 671 C CA . MET A 1 87 ? -1.792 1.489 -10.348 1.00 81.44 87 MET A CA 1
ATOM 672 C C . MET A 1 87 ? -0.393 1.556 -10.962 1.00 81.44 87 MET A C 1
ATOM 674 O O . MET A 1 87 ? -0.274 1.886 -12.140 1.00 81.44 87 MET A O 1
ATOM 678 N N . ILE A 1 88 ? 0.656 1.172 -10.224 1.00 82.56 88 ILE A N 1
ATOM 679 C CA . ILE A 1 88 ? 2.045 1.130 -10.720 1.00 82.56 88 ILE A CA 1
ATOM 680 C C . ILE A 1 88 ? 2.176 0.440 -12.094 1.00 82.56 88 ILE A C 1
ATOM 682 O O . ILE A 1 88 ? 2.720 1.066 -13.004 1.00 82.56 88 ILE A O 1
ATOM 686 N N . PRO A 1 89 ? 1.691 -0.799 -12.327 1.00 80.31 89 PRO A N 1
ATOM 687 C CA . PRO A 1 89 ? 1.847 -1.451 -13.631 1.00 80.31 89 PRO A CA 1
ATOM 688 C C . PRO A 1 89 ? 1.053 -0.765 -14.749 1.00 80.31 89 PRO A C 1
ATOM 690 O O . PRO A 1 89 ? 1.469 -0.811 -15.909 1.00 80.31 89 PRO A O 1
ATOM 693 N N . VAL A 1 90 ? -0.079 -0.130 -14.427 1.00 81.56 90 VAL A N 1
ATOM 694 C CA . VAL A 1 90 ? -0.882 0.601 -15.414 1.00 81.56 90 VAL A CA 1
ATOM 695 C C . VAL A 1 90 ? -0.162 1.881 -15.825 1.00 81.56 90 VAL A C 1
ATOM 697 O O . VAL A 1 90 ? 0.056 2.120 -17.015 1.00 81.56 90 VAL A O 1
ATOM 700 N N . ALA A 1 91 ? 0.292 2.655 -14.842 1.00 79.12 91 ALA A N 1
ATOM 701 C CA . ALA A 1 91 ? 1.022 3.887 -15.075 1.00 79.12 91 ALA A CA 1
ATOM 702 C C . ALA A 1 91 ? 2.377 3.630 -15.753 1.00 79.12 91 ALA A C 1
ATOM 704 O O . ALA A 1 91 ? 2.733 4.343 -16.688 1.00 79.12 91 ALA A O 1
ATOM 705 N N . ALA A 1 92 ? 3.092 2.562 -15.385 1.00 79.69 92 ALA A N 1
ATOM 706 C CA . ALA A 1 92 ? 4.345 2.176 -16.033 1.00 79.69 92 ALA A CA 1
ATOM 707 C C . ALA A 1 92 ? 4.162 1.961 -17.544 1.00 79.69 92 ALA A C 1
ATOM 709 O O . ALA A 1 92 ? 4.922 2.505 -18.342 1.00 79.69 92 ALA A O 1
ATOM 710 N N . ARG A 1 93 ? 3.111 1.242 -17.968 1.00 77.69 93 ARG A N 1
ATOM 711 C CA . ARG A 1 93 ? 2.804 1.047 -19.399 1.00 77.69 93 ARG A CA 1
ATOM 712 C C . ARG A 1 93 ? 2.543 2.368 -20.116 1.00 77.69 93 ARG A C 1
ATOM 714 O O . ARG A 1 93 ? 2.927 2.523 -21.273 1.00 77.69 93 ARG A O 1
ATOM 721 N N . TYR A 1 94 ? 1.890 3.304 -19.442 1.00 77.19 94 TYR A N 1
ATOM 722 C CA . TYR A 1 94 ? 1.552 4.600 -20.010 1.00 77.19 94 TYR A CA 1
ATOM 723 C C . TYR A 1 94 ? 2.778 5.511 -20.168 1.00 77.19 94 TYR A C 1
ATOM 725 O O . TYR A 1 94 ? 3.037 6.047 -21.245 1.00 77.19 94 TYR A O 1
ATOM 733 N N . VAL A 1 95 ? 3.580 5.618 -19.113 1.00 76.94 95 VAL A N 1
ATOM 734 C CA . VAL A 1 95 ? 4.824 6.395 -19.061 1.00 76.94 95 VAL A CA 1
ATOM 735 C C . VAL A 1 95 ? 5.827 5.884 -20.107 1.00 76.94 95 VAL A C 1
ATOM 737 O O . VAL A 1 95 ? 6.429 6.678 -20.833 1.00 76.94 95 VAL A O 1
ATOM 740 N N . LEU A 1 96 ? 5.916 4.561 -20.295 1.00 77.19 96 LEU A N 1
ATOM 741 C CA . LEU A 1 96 ? 6.716 3.957 -21.366 1.00 77.19 96 LEU A CA 1
ATOM 742 C C . LEU A 1 96 ? 6.239 4.359 -22.778 1.00 77.19 96 LEU A C 1
ATOM 744 O O . LEU A 1 96 ? 7.080 4.558 -23.654 1.00 77.19 96 LEU A O 1
ATOM 748 N N . ARG A 1 97 ? 4.924 4.516 -23.014 1.00 78.06 97 ARG A N 1
ATOM 749 C CA . ARG A 1 97 ? 4.372 4.959 -24.316 1.00 78.06 97 ARG A CA 1
ATOM 750 C C . ARG A 1 97 ? 4.685 6.420 -24.632 1.00 78.06 97 ARG A C 1
ATOM 752 O O . ARG A 1 97 ? 4.854 6.756 -25.797 1.00 78.06 97 ARG A O 1
ATOM 759 N N . ARG A 1 98 ? 4.786 7.279 -23.614 1.00 79.62 98 ARG A N 1
ATOM 760 C CA . ARG A 1 98 ? 5.154 8.698 -23.770 1.00 79.62 98 ARG A CA 1
ATOM 761 C C . ARG A 1 98 ? 6.669 8.937 -23.859 1.00 79.62 98 ARG A C 1
ATOM 763 O O . ARG A 1 98 ? 7.106 10.077 -23.777 1.00 79.62 98 ARG A O 1
ATOM 770 N N . ASN A 1 99 ? 7.473 7.884 -24.024 1.00 75.81 99 ASN A N 1
ATOM 771 C CA . ASN A 1 99 ? 8.939 7.948 -24.028 1.00 75.81 99 ASN A CA 1
ATOM 772 C C . ASN A 1 99 ? 9.561 8.504 -22.728 1.00 75.81 99 ASN A C 1
ATOM 774 O O . ASN A 1 99 ? 10.710 8.936 -22.727 1.00 75.81 99 ASN A O 1
ATOM 778 N N . LEU A 1 100 ? 8.835 8.447 -21.605 1.00 76.81 100 LEU A N 1
ATOM 779 C CA . LEU A 1 100 ? 9.308 8.879 -20.286 1.00 76.81 100 LEU A CA 1
ATOM 780 C C . LEU A 1 100 ? 10.027 7.724 -19.567 1.00 76.81 100 LEU A C 1
ATOM 782 O O . LEU A 1 100 ? 9.586 7.208 -18.540 1.00 76.81 100 LEU A O 1
ATOM 786 N N . TYR A 1 101 ? 11.130 7.259 -20.144 1.00 80.00 101 TYR A N 1
ATOM 787 C CA . TYR A 1 101 ? 11.901 6.135 -19.616 1.00 80.00 101 TYR A CA 1
ATOM 788 C C . TYR A 1 101 ? 13.393 6.450 -19.559 1.00 80.00 101 TYR A C 1
ATOM 790 O O . TYR A 1 101 ? 13.913 7.222 -20.359 1.00 80.00 101 TYR A O 1
ATOM 798 N N . GLY A 1 102 ? 14.083 5.818 -18.617 1.00 80.56 102 GLY A N 1
ATOM 799 C CA . GLY A 1 102 ? 15.537 5.808 -18.524 1.00 80.56 102 GLY A CA 1
ATOM 800 C C . GLY A 1 102 ? 16.074 4.395 -18.720 1.00 80.56 102 GLY A C 1
ATOM 801 O O . GLY A 1 102 ? 15.346 3.413 -18.580 1.00 80.56 102 GLY A O 1
ATOM 802 N N . PHE A 1 103 ? 17.356 4.286 -19.041 1.00 81.75 103 PHE A N 1
ATOM 803 C CA . PHE A 1 103 ? 18.071 3.016 -18.944 1.00 81.75 103 PHE A CA 1
ATOM 804 C C . PHE A 1 103 ? 18.724 2.918 -17.570 1.00 81.75 103 PHE A C 1
ATOM 806 O O . PHE A 1 103 ? 19.172 3.930 -17.024 1.00 81.75 103 PHE A O 1
ATOM 813 N N . ASP A 1 104 ? 18.804 1.707 -17.022 1.00 79.31 104 ASP A N 1
ATOM 814 C CA . ASP A 1 104 ? 19.582 1.469 -15.809 1.00 79.31 104 ASP A CA 1
ATOM 815 C C . ASP A 1 104 ? 21.073 1.686 -16.117 1.00 79.31 104 ASP A C 1
ATOM 817 O O . ASP A 1 104 ? 21.750 0.844 -16.715 1.00 79.31 104 ASP A O 1
ATOM 821 N N . ILE A 1 105 ? 21.589 2.855 -15.726 1.00 81.31 105 ILE A N 1
ATOM 822 C CA . ILE A 1 105 ? 22.977 3.257 -15.973 1.00 81.31 105 ILE A CA 1
ATOM 823 C C . ILE A 1 105 ? 23.985 2.353 -15.267 1.00 81.31 105 ILE A C 1
ATOM 825 O O . ILE A 1 105 ? 25.141 2.306 -15.685 1.00 81.31 105 ILE A O 1
ATOM 829 N N . ASN A 1 106 ? 23.552 1.640 -14.227 1.00 81.56 106 ASN A N 1
ATOM 830 C CA . ASN A 1 106 ? 24.398 0.739 -13.464 1.00 81.56 106 ASN A CA 1
ATOM 831 C C . ASN A 1 106 ? 24.566 -0.619 -14.166 1.00 81.56 106 ASN A C 1
ATOM 833 O O . ASN A 1 106 ? 25.388 -1.433 -13.760 1.00 81.56 106 ASN A O 1
ATOM 837 N N . LYS A 1 107 ? 23.806 -0.863 -15.244 1.00 79.94 107 LYS A N 1
ATOM 838 C CA . LYS A 1 107 ? 23.824 -2.105 -16.032 1.00 79.94 107 LYS A CA 1
ATOM 839 C C . LYS A 1 107 ? 24.307 -1.916 -17.471 1.00 79.94 107 LYS A C 1
ATOM 841 O O . LYS A 1 107 ? 24.055 -2.769 -18.328 1.00 79.94 107 LYS A O 1
ATOM 846 N N . LYS A 1 108 ? 25.016 -0.819 -17.758 1.00 74.50 108 LYS A N 1
ATOM 847 C CA . LYS A 1 108 ? 25.578 -0.531 -19.090 1.00 74.50 108 LYS A CA 1
ATOM 848 C 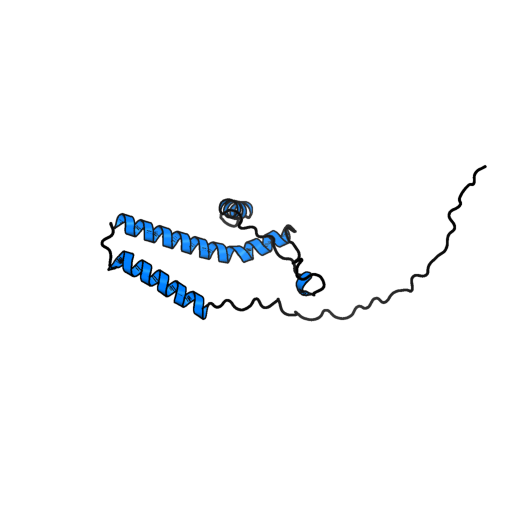C . LYS A 1 108 ? 26.470 -1.684 -19.575 1.00 74.50 108 LYS A C 1
ATOM 850 O O . LYS A 1 108 ? 27.319 -2.164 -18.837 1.00 74.50 108 LYS A O 1
ATOM 855 N N . GLY A 1 109 ? 26.266 -2.125 -20.818 1.00 74.56 109 GLY A N 1
ATOM 856 C CA . GLY A 1 109 ? 27.023 -3.226 -21.436 1.00 74.56 109 GLY A CA 1
ATOM 857 C C . GLY A 1 109 ? 26.463 -4.631 -21.183 1.00 74.56 109 GLY A C 1
ATOM 858 O O . GLY A 1 109 ? 26.930 -5.583 -21.798 1.00 74.56 109 GLY A O 1
ATOM 859 N N . THR A 1 110 ? 25.437 -4.775 -20.338 1.00 79.06 110 THR A N 1
ATOM 860 C CA . THR A 1 110 ? 24.704 -6.041 -20.166 1.00 79.06 110 THR A CA 1
ATOM 861 C C . THR A 1 110 ? 23.409 -6.026 -20.986 1.00 79.06 110 THR A C 1
ATOM 863 O O . THR A 1 110 ? 22.846 -4.946 -21.187 1.00 79.06 110 THR A O 1
ATOM 866 N N . PRO A 1 111 ? 22.859 -7.185 -21.403 1.00 74.50 111 PRO A N 1
ATOM 867 C CA . PRO A 1 111 ? 21.545 -7.239 -22.060 1.00 74.50 111 PRO A CA 1
ATOM 868 C C . PRO A 1 111 ? 20.424 -6.640 -21.189 1.00 74.50 111 PRO A C 1
ATOM 870 O O . PRO A 1 111 ? 19.426 -6.140 -21.700 1.00 74.50 111 PRO A O 1
ATOM 873 N N . GLN A 1 112 ? 20.613 -6.608 -19.865 1.00 65.81 112 GLN A N 1
ATOM 874 C CA . GLN A 1 112 ? 19.687 -5.973 -18.927 1.00 65.81 112 GLN A CA 1
ATOM 875 C C . GLN A 1 112 ? 19.759 -4.436 -18.937 1.00 65.81 112 GLN A C 1
ATOM 877 O O . GLN A 1 112 ? 18.795 -3.785 -18.545 1.00 65.81 112 GLN A O 1
ATOM 882 N N . GLY A 1 113 ? 20.862 -3.842 -19.407 1.00 69.12 113 GLY A N 1
ATOM 883 C CA . GLY A 1 113 ? 21.021 -2.390 -19.552 1.00 69.12 113 GLY A CA 1
ATOM 884 C C . GLY A 1 113 ? 20.222 -1.788 -20.712 1.00 69.12 113 GLY A C 1
ATOM 885 O O . GLY A 1 113 ? 20.050 -0.573 -20.768 1.00 69.12 113 GLY A O 1
ATOM 886 N N . THR A 1 114 ? 19.706 -2.620 -21.623 1.00 70.44 114 THR A N 1
ATOM 887 C CA . THR A 1 114 ? 18.834 -2.207 -22.739 1.00 70.44 114 THR A CA 1
ATOM 888 C C . THR A 1 114 ? 17.351 -2.178 -22.340 1.00 70.44 114 THR A C 1
ATOM 890 O O . THR A 1 114 ? 16.501 -1.724 -23.109 1.00 70.44 114 THR A O 1
ATOM 893 N N . ILE A 1 115 ? 17.010 -2.634 -21.129 1.00 77.19 115 ILE A N 1
ATOM 894 C CA . ILE A 1 115 ? 15.635 -2.622 -20.623 1.00 77.19 115 ILE A CA 1
ATOM 895 C C . ILE A 1 115 ? 15.235 -1.182 -20.273 1.00 77.19 115 ILE A C 1
ATOM 897 O O . ILE A 1 115 ? 15.923 -0.492 -19.520 1.00 77.19 115 ILE A O 1
ATOM 901 N N . LYS A 1 116 ? 14.094 -0.735 -20.813 1.00 77.12 116 LYS A N 1
ATOM 902 C CA . LYS A 1 116 ? 13.504 0.572 -20.498 1.00 77.12 116 LYS A CA 1
ATOM 903 C C . LYS A 1 116 ? 12.913 0.542 -19.091 1.00 77.12 116 LYS A C 1
ATOM 905 O O . LYS A 1 116 ? 11.975 -0.208 -18.829 1.00 77.12 116 LYS A O 1
ATOM 910 N N . VAL A 1 117 ? 13.428 1.387 -18.210 1.00 76.88 117 VAL A N 1
ATOM 911 C CA . VAL A 1 117 ? 12.906 1.590 -16.859 1.00 76.88 117 VAL A CA 1
ATOM 912 C C . VAL A 1 117 ? 11.997 2.813 -16.885 1.00 76.88 117 VAL A C 1
ATOM 914 O O . VAL A 1 117 ? 12.417 3.902 -17.277 1.00 76.88 117 VAL A O 1
ATOM 917 N N . SER A 1 118 ? 10.730 2.648 -16.502 1.00 74.81 118 SER A N 1
ATOM 918 C CA . SER A 1 118 ? 9.797 3.773 -16.407 1.00 74.81 118 SER A CA 1
ATOM 919 C C . SER A 1 118 ? 10.255 4.739 -15.319 1.00 74.81 118 SER A C 1
ATOM 921 O O . SER A 1 118 ? 10.475 4.317 -14.182 1.00 74.81 118 SER A O 1
ATOM 923 N N . VAL A 1 119 ? 10.329 6.030 -15.637 1.00 67.62 119 VAL A N 1
ATOM 924 C CA . VAL A 1 119 ? 10.579 7.076 -14.640 1.00 67.62 119 VAL A CA 1
ATOM 925 C C . VAL A 1 119 ? 9.257 7.351 -13.925 1.00 67.62 119 VAL A C 1
ATOM 927 O O . VAL A 1 119 ? 8.528 8.279 -14.259 1.00 67.62 119 VAL A O 1
ATOM 930 N N . PHE A 1 120 ? 8.884 6.472 -12.995 1.00 63.59 120 PHE A N 1
ATOM 931 C CA . PHE A 1 120 ? 7.696 6.657 -12.167 1.00 63.59 120 PHE A CA 1
ATOM 932 C C . PHE A 1 120 ? 8.112 7.337 -10.861 1.00 63.59 120 PHE A C 1
ATOM 934 O O . PHE A 1 120 ? 8.533 6.676 -9.914 1.00 63.59 120 PHE A O 1
ATOM 941 N N . SER A 1 121 ? 8.064 8.670 -10.839 1.00 52.25 121 SER A N 1
ATOM 942 C CA . SER A 1 121 ? 8.372 9.449 -9.638 1.00 52.25 121 SER A CA 1
ATOM 943 C C . SER A 1 121 ? 7.112 9.628 -8.792 1.00 52.25 121 SER A C 1
ATOM 945 O O . SER A 1 121 ? 6.248 10.434 -9.117 1.00 52.25 121 SER A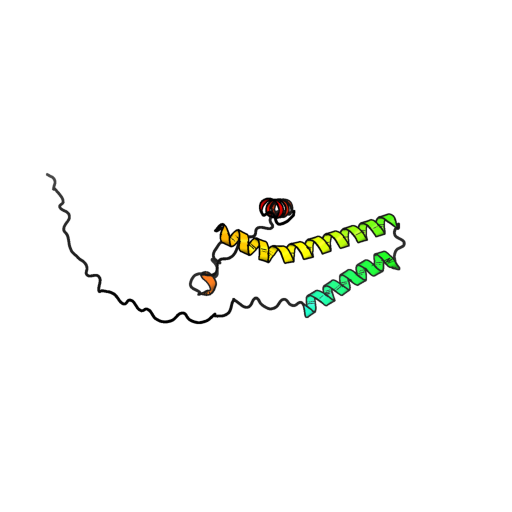 O 1
ATOM 947 N N . LEU A 1 122 ? 7.025 8.891 -7.682 1.00 57.84 122 LEU A N 1
ATOM 948 C CA . LEU A 1 122 ? 6.065 9.111 -6.588 1.00 57.84 122 LEU A CA 1
ATOM 949 C C . LEU A 1 122 ? 6.553 10.227 -5.645 1.00 57.84 122 LEU A C 1
ATOM 951 O O . LEU A 1 122 ? 6.396 10.137 -4.431 1.00 57.84 122 LEU A O 1
ATOM 955 N N . SER A 1 123 ? 7.213 11.255 -6.181 1.00 51.59 123 SER A N 1
ATOM 956 C CA . SER A 1 123 ? 7.845 12.300 -5.370 1.00 51.59 123 SER A CA 1
ATOM 957 C C . SER A 1 123 ? 6.838 13.074 -4.523 1.00 51.59 123 SER A C 1
ATOM 959 O O . SER A 1 123 ? 7.199 13.488 -3.427 1.00 51.59 123 SER A O 1
ATOM 961 N N . ASN A 1 124 ? 5.580 13.204 -4.969 1.00 55.28 124 ASN A N 1
ATOM 962 C CA . ASN A 1 124 ? 4.497 13.744 -4.152 1.00 55.28 124 ASN A CA 1
ATOM 963 C C . ASN A 1 124 ? 3.172 12.994 -4.385 1.00 55.28 124 ASN A C 1
ATOM 965 O O . ASN A 1 124 ? 2.855 12.628 -5.520 1.00 55.28 124 ASN A O 1
ATOM 969 N N . PRO A 1 125 ? 2.338 12.820 -3.342 1.00 58.75 125 PRO A N 1
ATOM 970 C CA . PRO A 1 125 ? 1.005 12.227 -3.479 1.00 58.75 125 PRO A CA 1
ATOM 971 C C . PRO A 1 125 ? 0.066 13.068 -4.361 1.00 58.75 125 PRO A C 1
ATOM 973 O O . PRO A 1 125 ? -0.825 12.516 -5.002 1.00 58.75 125 PRO A O 1
ATOM 976 N N . VAL A 1 126 ? 0.296 14.384 -4.450 1.00 58.97 126 VAL A N 1
ATOM 977 C CA . VAL A 1 126 ? -0.425 15.286 -5.366 1.00 58.97 126 VAL A CA 1
ATOM 978 C C . VAL A 1 126 ? -0.039 15.017 -6.820 1.00 58.97 126 VAL A C 1
ATOM 980 O O . VAL A 1 126 ? -0.916 14.959 -7.675 1.00 58.97 126 VAL A O 1
ATOM 983 N N . ASP A 1 127 ? 1.244 14.761 -7.094 1.00 59.22 127 ASP A N 1
ATOM 984 C CA . ASP A 1 127 ? 1.711 14.398 -8.436 1.00 59.22 127 ASP A CA 1
ATOM 985 C C . ASP A 1 127 ? 1.134 13.047 -8.859 1.00 59.22 127 ASP A C 1
ATOM 987 O O . ASP A 1 127 ? 0.777 12.875 -10.016 1.00 59.22 127 ASP A O 1
ATOM 991 N N . PHE A 1 128 ? 0.974 12.104 -7.924 1.00 62.56 128 PHE A N 1
ATOM 992 C CA . PHE A 1 128 ? 0.289 10.838 -8.186 1.00 62.56 128 PHE A CA 1
ATOM 993 C C . PHE A 1 128 ? -1.199 11.039 -8.488 1.00 62.56 128 PHE A C 1
ATOM 995 O O . PHE A 1 128 ? -1.692 10.443 -9.442 1.00 62.56 128 PHE A O 1
ATOM 1002 N N . LEU A 1 129 ? -1.911 11.877 -7.726 1.00 60.09 129 LEU A N 1
ATOM 1003 C CA . LEU A 1 129 ? -3.325 12.165 -7.982 1.00 60.09 129 LEU A CA 1
ATOM 1004 C C . LEU A 1 129 ? -3.527 12.885 -9.320 1.00 60.09 129 LEU A C 1
ATOM 1006 O O . LEU A 1 129 ? -4.349 12.442 -10.116 1.00 60.09 129 LEU A O 1
ATOM 1010 N N . ASN A 1 130 ? -2.751 13.938 -9.592 1.00 60.16 130 ASN A N 1
ATOM 1011 C CA . ASN A 1 130 ? -2.801 14.668 -10.861 1.00 60.16 130 ASN A CA 1
ATOM 1012 C C . ASN A 1 130 ? -2.433 13.757 -12.027 1.00 60.16 130 ASN A C 1
ATOM 1014 O O . ASN A 1 130 ? -3.150 13.716 -13.011 1.00 60.16 130 ASN A O 1
ATOM 1018 N N . SER A 1 131 ? -1.402 12.929 -11.875 1.00 60.50 131 SER A N 1
ATOM 1019 C CA . SER A 1 131 ? -1.051 11.877 -12.829 1.00 60.50 131 SER A CA 1
ATOM 1020 C C . SER A 1 131 ? -2.218 10.902 -13.047 1.00 60.50 131 SER A C 1
ATOM 1022 O O . SER A 1 131 ? -2.574 10.618 -14.182 1.00 60.50 131 SER A O 1
ATOM 1024 N N . CYS A 1 132 ? -2.910 10.444 -12.000 1.00 57.50 132 CYS A N 1
ATOM 1025 C CA . CYS A 1 132 ? -4.071 9.562 -12.157 1.00 57.50 132 CYS A CA 1
ATOM 1026 C C . CYS A 1 132 ? -5.271 10.235 -12.850 1.00 57.50 132 CYS A C 1
ATOM 1028 O O . CYS A 1 132 ? -5.967 9.563 -13.614 1.00 57.50 132 CYS A O 1
ATOM 1030 N N . VAL A 1 133 ? -5.503 11.531 -12.613 1.00 61.47 133 VAL A N 1
ATOM 1031 C CA . VAL A 1 133 ? -6.573 12.330 -13.241 1.00 61.47 133 VAL A CA 1
ATOM 1032 C C . VAL A 1 133 ? -6.223 12.679 -14.693 1.00 61.47 133 VAL A C 1
ATOM 1034 O O . VAL A 1 133 ? -7.000 12.380 -15.597 1.00 61.47 133 VAL A O 1
ATOM 1037 N N . ASP A 1 134 ? -5.023 13.202 -14.951 1.00 56.25 134 ASP A N 1
ATOM 1038 C CA . ASP A 1 134 ? -4.497 13.513 -16.290 1.00 56.25 134 ASP A CA 1
ATOM 1039 C C . ASP A 1 134 ? -4.383 12.263 -17.176 1.00 56.25 134 ASP A C 1
ATOM 1041 O O . ASP A 1 134 ? -4.423 12.344 -18.407 1.00 56.25 134 ASP A O 1
ATOM 1045 N N . PHE A 1 135 ? -4.233 11.087 -16.560 1.00 58.50 135 PHE A N 1
ATOM 1046 C CA . PHE A 1 135 ? -4.196 9.799 -17.250 1.00 58.50 135 PHE A CA 1
ATOM 1047 C C . PHE A 1 135 ? -5.555 9.086 -17.301 1.00 58.50 135 PHE A C 1
ATOM 1049 O O . PHE A 1 135 ? -5.607 7.956 -17.791 1.00 58.50 135 PHE A O 1
ATOM 1056 N N . GLY A 1 136 ? -6.647 9.732 -16.865 1.00 53.69 136 GLY A N 1
ATOM 1057 C CA . GLY A 1 136 ? -8.023 9.227 -16.988 1.00 53.69 136 GLY A CA 1
ATOM 1058 C C . GLY A 1 136 ? -8.278 7.920 -16.234 1.00 53.69 136 GLY A C 1
ATOM 1059 O O . GLY A 1 136 ? -9.125 7.123 -16.633 1.00 53.69 136 GLY A O 1
ATOM 1060 N N . LEU A 1 137 ? -7.489 7.662 -15.191 1.00 54.91 137 LEU A N 1
ATOM 1061 C CA . LEU A 1 137 ? -7.489 6.414 -14.428 1.00 54.91 137 LEU A CA 1
ATOM 1062 C C . LEU A 1 137 ? -8.297 6.503 -13.127 1.00 54.91 137 LEU A C 1
ATOM 1064 O O . LEU A 1 137 ? -8.615 5.481 -12.522 1.00 54.91 137 LEU A O 1
ATOM 1068 N N . LEU A 1 138 ? -8.648 7.724 -12.738 1.00 48.69 138 LEU A N 1
ATOM 1069 C CA . LEU A 1 138 ? -9.682 8.065 -11.772 1.00 48.69 138 LEU A CA 1
ATOM 1070 C C . LEU A 1 1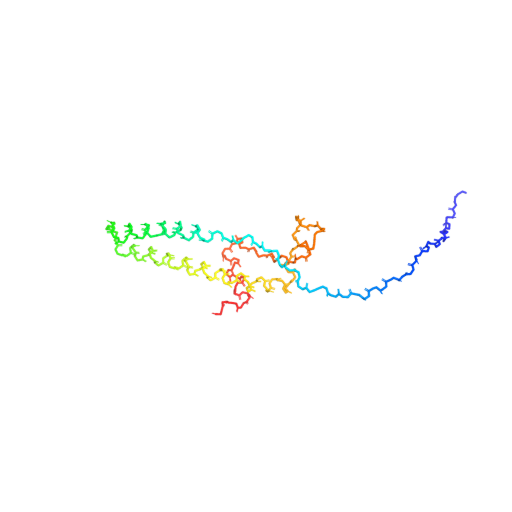38 ? -10.742 8.864 -12.547 1.00 48.69 138 LEU A C 1
ATOM 1072 O O . LEU A 1 138 ? -10.548 10.051 -12.801 1.00 48.69 138 LEU A O 1
ATOM 1076 N N . LEU A 1 139 ? -11.789 8.170 -13.007 1.00 44.41 139 LEU A N 1
ATOM 1077 C CA . LEU A 1 139 ? -13.046 8.772 -13.468 1.00 44.41 139 LEU A CA 1
ATOM 1078 C C . LEU A 1 139 ? -13.959 9.001 -12.263 1.00 44.41 139 LEU A C 1
ATOM 1080 O O . LEU A 1 139 ? -14.031 8.075 -11.421 1.00 44.41 139 LEU A O 1
#

Sequence (139 aa):
MATRRKPSSKPSEIPPEVRSEEAKPPHQDAPSLAPPKLGLIIPVAAAFFLSFFYLVFVTYQIEPDLRRSIAINAAMSFGAFVLAVRMIPVAARYVLRRNLYGFDINKKGTPQGTIKVSVFSLSNPVDFLNSCVDFGLLL

Secondary structure (DSSP, 8-state):
-----PPPP--------------PPP------PPPP-HHHHHHHHHHHHHHHHHIIIIIS---HHHHHHHHHHHHHHHHHHHHHHHHHHHHHHHHHHTT-EEE-GGGTTSGGGGSEEE----S-HHHHHHHHHHTT---

Foldseek 3Di:
DDDDDDDDDDDDDDDDDDPDPDDDDPDDDDPPDDPPPCVVVVVVVVVVVVVVLCCLPPVDPDDPVVSVVVVVVVVVVVVVVVVVVVCVVVLQVVQVVVVQWDFPPVQPPHPNRPDTHHPDDPVDPVCVVVSCVVVVVPD

InterPro domains:
  IPR033895 UDP-GlcNAc-dolichyl-phosphate GlcNAc phosphotransferase [PTHR10571] (51-118)

pLDDT: mean 70.22, std 20.51, range [32.34, 95.0]

Radius of gyration: 28.81 Å; chains: 1; bounding box: 70×51×79 Å

Organism: Ensete ventricosum (NCBI:txid4639)